Protein AF-A0A077M0P0-F1 (afdb_monomer_lite)

Structure (mmCIF, N/CA/C/O backbone):
data_AF-A0A077M0P0-F1
#
_entry.id   AF-A0A077M0P0-F1
#
loop_
_atom_site.group_PDB
_atom_site.id
_atom_site.type_symbol
_atom_site.label_atom_id
_atom_site.label_alt_id
_atom_site.label_comp_id
_atom_site.label_asym_id
_atom_site.label_entity_id
_atom_site.label_seq_id
_atom_site.pdbx_PDB_ins_code
_atom_site.Cartn_x
_atom_site.Cartn_y
_atom_site.Cartn_z
_atom_site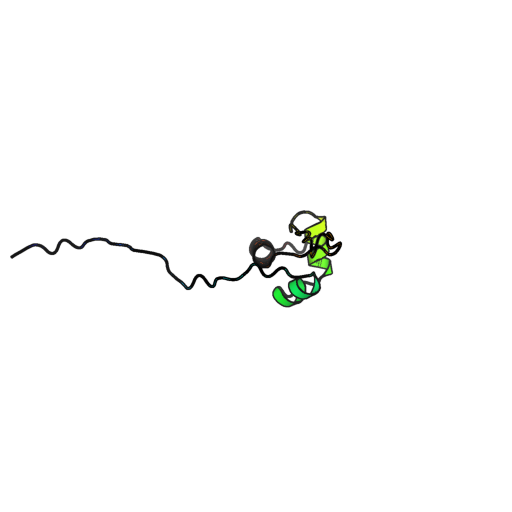.occupancy
_atom_site.B_iso_or_equiv
_atom_site.auth_seq_id
_atom_site.auth_comp_id
_atom_site.auth_asym_id
_atom_site.auth_atom_id
_atom_site.pdbx_PDB_model_num
ATOM 1 N N . MET A 1 1 ? 24.776 -52.296 23.700 1.00 49.50 1 MET A N 1
ATOM 2 C CA . MET A 1 1 ? 24.621 -52.268 22.232 1.00 49.50 1 MET A CA 1
ATOM 3 C C . MET A 1 1 ? 23.137 -52.140 21.935 1.00 49.50 1 MET A C 1
ATOM 5 O O . MET A 1 1 ? 22.425 -53.130 21.923 1.00 49.50 1 MET A O 1
ATOM 9 N N . THR A 1 2 ? 22.670 -50.904 21.805 1.00 50.31 2 THR A N 1
ATOM 10 C CA . THR A 1 2 ? 21.309 -50.540 21.392 1.00 50.31 2 THR A CA 1
ATOM 11 C C . THR A 1 2 ? 21.472 -49.559 20.233 1.00 50.31 2 THR A 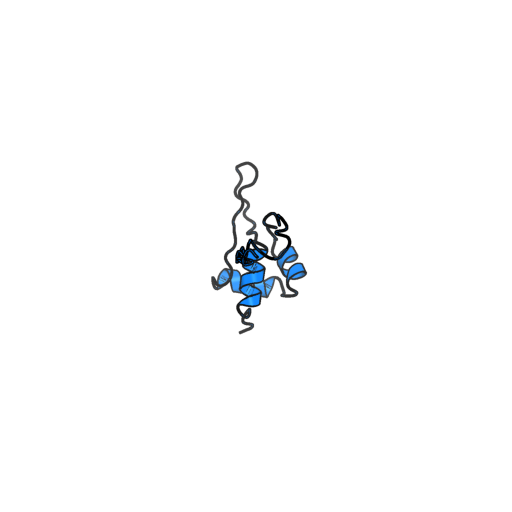C 1
ATOM 13 O O . THR A 1 2 ? 22.296 -48.646 20.339 1.00 50.31 2 THR A O 1
ATOM 16 N N . PRO A 1 3 ? 20.798 -49.777 19.093 1.00 56.50 3 PRO A N 1
ATOM 17 C CA . PRO A 1 3 ? 20.982 -48.941 17.923 1.00 56.50 3 PRO A CA 1
ATOM 18 C C . PRO A 1 3 ? 20.323 -47.586 18.176 1.00 56.50 3 PRO A C 1
ATOM 20 O O . PRO A 1 3 ? 19.159 -47.506 18.564 1.00 56.50 3 PRO A O 1
ATOM 23 N N . ASN A 1 4 ? 21.093 -46.522 17.960 1.00 53.59 4 ASN A N 1
ATOM 24 C CA . ASN A 1 4 ? 20.611 -45.149 17.932 1.00 53.59 4 ASN A CA 1
ATOM 25 C C . ASN A 1 4 ? 19.597 -44.993 16.788 1.00 53.59 4 ASN A C 1
ATOM 27 O O . ASN A 1 4 ? 19.963 -44.701 15.650 1.00 53.59 4 ASN A O 1
ATOM 31 N N . GLY A 1 5 ? 18.318 -45.205 17.095 1.00 55.19 5 GLY A N 1
ATOM 32 C CA . GLY A 1 5 ? 17.200 -44.797 16.257 1.00 55.19 5 GLY A CA 1
ATOM 33 C C . GLY A 1 5 ? 17.102 -43.278 16.286 1.00 55.19 5 GLY A C 1
ATOM 34 O O . GLY A 1 5 ? 16.487 -42.707 17.180 1.00 55.19 5 GLY A O 1
ATOM 35 N N . ARG A 1 6 ? 17.764 -42.628 15.326 1.00 53.91 6 ARG A N 1
ATOM 36 C CA . ARG A 1 6 ? 17.611 -41.203 15.022 1.00 53.91 6 ARG A CA 1
ATOM 37 C C . ARG A 1 6 ? 16.141 -40.953 14.674 1.00 53.91 6 ARG A C 1
ATOM 39 O O . ARG A 1 6 ? 15.715 -41.214 13.552 1.00 53.91 6 ARG A O 1
ATOM 46 N N . ALA A 1 7 ? 15.374 -40.470 15.645 1.00 55.19 7 ALA A N 1
ATOM 47 C CA . ALA A 1 7 ? 14.092 -39.846 15.385 1.00 55.19 7 ALA A CA 1
ATOM 48 C C . ALA A 1 7 ? 14.356 -38.588 14.549 1.00 55.19 7 ALA A C 1
ATOM 50 O O . ALA A 1 7 ? 14.986 -37.629 14.992 1.00 55.19 7 ALA A O 1
ATOM 51 N N . ILE A 1 8 ? 13.924 -38.647 13.297 1.00 59.44 8 ILE A N 1
ATOM 52 C CA . ILE A 1 8 ? 13.747 -37.511 12.399 1.00 59.44 8 ILE A CA 1
ATOM 53 C C . ILE A 1 8 ? 12.579 -36.651 12.899 1.00 59.44 8 ILE A C 1
ATOM 55 O O . ILE A 1 8 ? 11.538 -36.572 12.258 1.00 59.44 8 ILE A O 1
ATOM 59 N N . GLU A 1 9 ? 12.722 -36.002 14.050 1.00 48.88 9 GLU A N 1
ATOM 60 C CA . GLU A 1 9 ? 11.823 -34.902 14.403 1.00 48.88 9 GLU A CA 1
ATOM 61 C C . GLU A 1 9 ? 12.360 -33.621 13.774 1.00 48.88 9 GLU A C 1
ATOM 63 O O . GLU A 1 9 ? 13.017 -32.782 14.388 1.00 48.88 9 GLU A O 1
ATOM 68 N N . THR A 1 10 ? 12.076 -33.499 12.478 1.00 55.47 10 THR A N 1
ATOM 69 C CA . THR A 1 10 ? 11.936 -32.218 11.794 1.00 55.47 10 THR A CA 1
ATOM 70 C C . THR A 1 10 ? 10.782 -31.471 12.462 1.00 55.47 10 THR A C 1
ATOM 72 O O . THR A 1 10 ? 9.649 -31.502 11.989 1.00 55.47 10 THR A O 1
ATOM 75 N N . LEU A 1 11 ? 11.056 -30.837 13.601 1.00 53.84 11 LEU A N 1
ATOM 76 C CA . LEU A 1 11 ? 10.090 -30.014 14.309 1.00 53.84 11 LEU A CA 1
ATOM 77 C C . LEU A 1 11 ? 10.432 -28.532 14.105 1.00 53.84 11 LEU A C 1
ATOM 79 O O . LEU A 1 11 ? 11.252 -27.948 14.802 1.00 53.84 11 LEU A O 1
ATOM 83 N N . VAL A 1 12 ? 9.721 -27.979 13.120 1.00 53.62 12 VAL A N 1
ATOM 84 C CA . VAL A 1 12 ? 8.998 -26.702 13.195 1.00 53.62 12 VAL A CA 1
ATOM 85 C C . VAL A 1 12 ? 9.807 -25.407 13.026 1.00 53.62 12 VAL A C 1
ATOM 87 O O . VAL A 1 12 ? 10.369 -24.844 13.953 1.00 53.62 12 VAL A O 1
ATOM 90 N N . VAL A 1 13 ? 9.703 -24.904 11.792 1.00 51.97 13 VAL A N 1
ATOM 91 C CA . VAL A 1 13 ? 9.444 -23.500 11.429 1.00 51.97 13 VAL A CA 1
ATOM 92 C C . VAL A 1 13 ? 10.424 -22.469 11.994 1.00 51.97 13 VAL A C 1
ATOM 94 O O . VAL A 1 13 ? 10.236 -21.836 13.028 1.00 51.97 13 VAL A O 1
ATOM 97 N N . ASP A 1 14 ? 11.450 -22.276 11.177 1.00 44.50 14 ASP A N 1
ATOM 98 C CA . ASP A 1 14 ? 12.201 -21.051 10.955 1.00 44.50 14 ASP A CA 1
ATOM 99 C C . ASP A 1 14 ? 11.391 -19.754 11.194 1.00 44.50 14 ASP A C 1
ATOM 101 O O . ASP A 1 14 ? 10.333 -19.536 10.609 1.00 44.50 14 ASP A O 1
ATOM 105 N N . ARG A 1 15 ? 12.011 -18.875 11.990 1.00 48.78 15 ARG A N 1
ATOM 106 C CA . ARG A 1 15 ? 11.871 -17.411 12.045 1.00 48.78 15 ARG A CA 1
ATOM 107 C C . ARG A 1 15 ? 10.574 -16.822 12.590 1.00 48.78 15 ARG A C 1
ATOM 109 O O . ARG A 1 15 ? 9.591 -16.669 11.885 1.00 48.78 15 ARG A O 1
ATOM 116 N N . CYS A 1 16 ? 10.700 -16.306 13.818 1.00 41.09 16 CYS A N 1
ATOM 117 C CA . CYS A 1 16 ? 10.233 -14.975 14.218 1.00 41.09 16 CYS A CA 1
ATOM 118 C C . CYS A 1 16 ? 8.961 -14.528 13.482 1.00 41.09 16 CYS A C 1
ATOM 120 O O . CYS A 1 16 ? 8.995 -13.608 12.663 1.00 41.09 16 CYS A O 1
ATOM 122 N N . THR A 1 17 ? 7.841 -15.196 13.758 1.00 49.62 17 THR A N 1
ATOM 123 C CA . THR A 1 17 ? 6.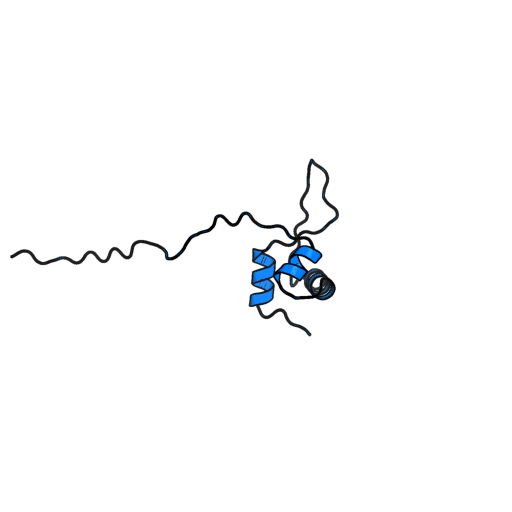520 -14.683 13.408 1.00 49.62 17 THR A CA 1
ATOM 124 C C . THR A 1 17 ? 6.290 -13.465 14.291 1.00 49.62 17 THR A C 1
ATOM 126 O O . THR A 1 17 ? 5.660 -13.541 15.346 1.00 49.62 17 THR A O 1
ATOM 129 N N . VAL A 1 18 ? 6.889 -12.338 13.904 1.00 55.72 18 VAL A N 1
ATOM 130 C CA . VAL A 1 18 ? 6.494 -11.026 14.391 1.00 55.72 18 VAL A CA 1
ATOM 131 C C . VAL A 1 18 ? 4.991 -10.993 14.181 1.00 55.72 18 VAL A C 1
ATOM 133 O O . VAL A 1 18 ? 4.519 -11.164 13.057 1.00 55.72 18 VAL A O 1
ATOM 136 N N . LEU A 1 19 ? 4.240 -10.840 15.269 1.00 47.41 19 LEU A N 1
ATOM 137 C CA . LEU A 1 19 ? 2.837 -10.457 15.230 1.00 47.41 19 LEU A CA 1
ATOM 138 C C . LEU A 1 19 ? 2.787 -9.044 14.630 1.00 47.41 19 LEU A C 1
ATOM 140 O O . LEU A 1 19 ? 2.581 -8.062 15.337 1.00 47.41 19 LEU A O 1
ATOM 144 N N . MET A 1 20 ? 3.091 -8.925 13.338 1.00 50.78 20 MET A N 1
ATOM 145 C CA . MET A 1 20 ? 2.896 -7.724 12.555 1.00 50.78 20 MET A CA 1
ATOM 146 C C . MET A 1 20 ? 1.390 -7.574 12.513 1.00 50.78 20 MET A C 1
ATOM 148 O O . MET A 1 20 ? 0.695 -8.248 11.756 1.00 50.78 20 MET A O 1
ATOM 152 N N . GLN A 1 21 ? 0.871 -6.761 13.431 1.00 53.56 21 GLN A N 1
ATOM 153 C CA . GLN A 1 21 ? -0.495 -6.302 13.308 1.00 53.56 21 GLN A CA 1
ATOM 154 C C . GLN A 1 21 ? -0.627 -5.715 11.903 1.00 53.56 21 GLN A C 1
ATOM 156 O O . GLN A 1 21 ? 0.297 -5.011 11.488 1.00 53.56 21 GLN A O 1
ATOM 161 N N . PRO A 1 22 ? -1.703 -6.030 11.165 1.00 57.28 22 PRO A N 1
ATOM 162 C CA . PRO A 1 22 ? -1.888 -5.519 9.817 1.00 57.28 22 PRO A CA 1
ATOM 163 C C . PRO A 1 22 ? -1.793 -3.994 9.867 1.00 57.28 22 PRO A C 1
ATOM 165 O O . PRO A 1 22 ? -2.657 -3.313 10.423 1.00 57.28 22 PRO A O 1
ATOM 168 N N . ILE A 1 23 ? -0.667 -3.463 9.383 1.00 71.12 23 ILE A N 1
ATOM 169 C CA . ILE A 1 23 ? -0.442 -2.026 9.338 1.00 71.12 23 ILE A CA 1
ATOM 170 C C . ILE A 1 23 ? -1.214 -1.552 8.119 1.00 71.12 23 ILE A C 1
ATOM 172 O O . ILE A 1 23 ? -0.761 -1.673 6.981 1.00 71.12 23 ILE A O 1
ATOM 176 N N . SER A 1 24 ? -2.411 -1.044 8.374 1.00 74.19 24 SER A N 1
ATOM 177 C CA . SER A 1 24 ? -3.205 -0.354 7.374 1.00 74.19 24 SER A CA 1
ATOM 178 C C . SER A 1 24 ? -2.580 1.016 7.108 1.00 74.19 24 SER A C 1
ATOM 180 O O . SER A 1 24 ? -2.569 1.888 7.977 1.00 74.19 24 SER A O 1
ATOM 182 N N . LEU A 1 25 ? -2.042 1.198 5.906 1.00 78.62 25 LEU A N 1
ATOM 183 C CA . LEU A 1 25 ? -1.391 2.424 5.462 1.00 78.62 25 LEU A CA 1
ATOM 184 C C . LEU A 1 25 ? -2.327 3.226 4.559 1.00 78.62 25 LEU A C 1
ATOM 186 O O . LEU A 1 25 ? -2.977 2.682 3.668 1.00 78.62 25 LEU A O 1
ATOM 190 N N . ASP A 1 26 ? -2.372 4.541 4.740 1.00 82.56 26 ASP A N 1
ATOM 191 C CA . ASP A 1 26 ? -2.904 5.428 3.710 1.00 82.56 26 ASP A CA 1
ATOM 192 C C . ASP A 1 26 ? -1.930 5.514 2.517 1.00 82.56 26 ASP A C 1
ATOM 194 O O . ASP A 1 26 ? -0.812 4.997 2.562 1.00 82.56 26 ASP A O 1
ATOM 198 N N . TYR A 1 27 ? -2.324 6.189 1.436 1.00 82.00 27 TYR A N 1
ATOM 199 C CA . TYR A 1 27 ? -1.480 6.298 0.242 1.00 82.00 27 TYR A CA 1
ATOM 200 C C . TYR A 1 27 ? -0.098 6.920 0.499 1.00 82.00 27 TYR A C 1
ATOM 202 O O . TYR A 1 27 ? 0.865 6.515 -0.152 1.00 82.00 27 TYR A O 1
ATOM 210 N N . ASN A 1 28 ? 0.030 7.870 1.432 1.00 82.00 28 ASN A N 1
ATOM 211 C CA . ASN A 1 28 ? 1.327 8.457 1.766 1.00 82.00 28 ASN A CA 1
ATOM 212 C C . ASN A 1 28 ? 2.173 7.473 2.577 1.00 82.00 28 ASN A C 1
ATOM 214 O O . ASN A 1 28 ? 3.359 7.319 2.291 1.00 82.00 28 ASN A O 1
ATOM 218 N N . GLY A 1 29 ? 1.565 6.760 3.530 1.00 82.88 29 GLY A N 1
ATOM 219 C CA . GLY A 1 29 ? 2.232 5.678 4.258 1.00 82.88 29 GLY A CA 1
ATOM 220 C C . GLY A 1 29 ? 2.720 4.564 3.327 1.00 82.88 29 GLY A C 1
ATOM 221 O O . GLY A 1 29 ? 3.865 4.127 3.420 1.00 82.88 29 GLY A O 1
ATOM 222 N N . ALA A 1 30 ? 1.887 4.158 2.368 1.00 83.81 30 ALA A N 1
ATOM 223 C CA . ALA A 1 30 ? 2.219 3.149 1.366 1.00 83.81 30 ALA A CA 1
ATOM 224 C C . ALA A 1 30 ? 3.343 3.618 0.422 1.00 83.81 30 ALA A C 1
ATOM 226 O O . ALA A 1 30 ? 4.231 2.839 0.065 1.00 83.81 30 ALA A O 1
ATOM 227 N N . SER A 1 31 ? 3.337 4.904 0.063 1.00 84.62 31 SER A N 1
ATOM 228 C CA . SER A 1 31 ? 4.393 5.529 -0.735 1.00 84.62 31 SER A CA 1
ATOM 229 C C . SER A 1 31 ? 5.731 5.534 0.004 1.00 84.62 31 SER A C 1
ATOM 231 O O . SER A 1 31 ? 6.732 5.074 -0.539 1.00 84.62 31 SER A O 1
ATOM 233 N N . ALA A 1 32 ? 5.743 5.948 1.274 1.00 81.94 32 ALA A N 1
ATOM 234 C CA . ALA A 1 32 ? 6.945 5.925 2.105 1.00 81.94 32 ALA A CA 1
ATOM 235 C C . ALA A 1 32 ? 7.484 4.500 2.328 1.00 81.94 32 ALA A C 1
ATOM 237 O O . ALA A 1 32 ? 8.694 4.298 2.377 1.00 81.94 32 ALA A O 1
ATOM 238 N N . ALA A 1 33 ? 6.594 3.511 2.437 1.00 82.50 33 ALA A N 1
ATOM 239 C CA . ALA A 1 33 ? 6.959 2.118 2.675 1.00 82.50 33 ALA A CA 1
ATOM 240 C C . ALA A 1 33 ? 7.575 1.411 1.457 1.00 82.50 33 ALA A C 1
ATOM 242 O O . ALA A 1 33 ? 8.394 0.509 1.624 1.00 82.50 33 ALA A O 1
ATOM 243 N N . THR A 1 34 ? 7.159 1.778 0.244 1.00 82.06 34 THR A N 1
ATOM 244 C CA . THR A 1 34 ? 7.554 1.075 -0.991 1.00 82.06 34 THR A CA 1
ATOM 245 C C . THR A 1 34 ? 8.473 1.882 -1.895 1.00 82.06 34 THR A C 1
ATOM 247 O O . THR A 1 34 ? 9.099 1.312 -2.783 1.00 82.06 34 THR A O 1
ATOM 250 N N . GLY A 1 35 ? 8.546 3.199 -1.697 1.00 83.56 35 GLY A N 1
ATOM 251 C CA . GLY A 1 35 ? 9.244 4.123 -2.588 1.00 83.56 35 GLY A CA 1
ATOM 252 C C . GLY A 1 35 ? 8.452 4.503 -3.845 1.00 83.56 35 GLY A C 1
ATOM 253 O O . GLY A 1 35 ? 8.863 5.421 -4.551 1.00 83.56 35 GLY A O 1
ATOM 254 N N . TYR A 1 36 ? 7.305 3.867 -4.123 1.00 84.56 36 TYR A N 1
ATOM 255 C CA . TYR A 1 36 ? 6.437 4.255 -5.239 1.00 84.56 36 TYR A CA 1
ATOM 256 C C . TYR A 1 36 ? 5.666 5.534 -4.925 1.00 84.56 36 TYR A C 1
ATOM 258 O O . TYR A 1 36 ? 5.251 5.768 -3.791 1.00 84.56 36 TYR A O 1
ATOM 266 N N . SER A 1 37 ? 5.402 6.359 -5.938 1.00 86.69 37 SER A N 1
ATOM 267 C CA . SER A 1 37 ? 4.567 7.551 -5.762 1.00 86.69 37 SER A CA 1
ATOM 268 C C . SER A 1 37 ? 3.115 7.178 -5.444 1.00 86.69 37 SER A C 1
ATOM 270 O O . SER A 1 37 ? 2.574 6.207 -5.978 1.00 86.69 37 SER A O 1
ATOM 272 N N . ALA A 1 38 ? 2.440 8.003 -4.638 1.00 85.00 38 ALA A N 1
ATOM 273 C CA . ALA A 1 38 ? 1.028 7.814 -4.296 1.00 85.00 38 ALA A CA 1
ATOM 274 C C . ALA A 1 38 ? 0.111 7.698 -5.533 1.00 85.00 38 ALA A C 1
ATOM 276 O O . ALA A 1 38 ? -0.909 7.011 -5.482 1.00 85.00 38 ALA A O 1
ATOM 277 N N . ASP A 1 39 ? 0.463 8.337 -6.652 1.00 86.38 39 ASP A N 1
ATOM 278 C CA . ASP A 1 39 ? -0.264 8.227 -7.921 1.00 86.38 39 ASP A CA 1
ATOM 279 C C . ASP A 1 39 ? -0.125 6.849 -8.583 1.00 86.38 39 ASP A C 1
ATOM 281 O O . ASP A 1 39 ? -1.114 6.334 -9.105 1.00 86.38 39 ASP A O 1
ATOM 285 N N . VAL A 1 40 ? 1.049 6.210 -8.500 1.00 87.00 40 VAL A N 1
ATOM 286 C CA . VAL A 1 40 ? 1.261 4.831 -8.985 1.00 87.00 40 VAL A CA 1
ATOM 287 C C . VAL A 1 40 ? 0.401 3.866 -8.175 1.00 87.00 40 VAL A C 1
ATOM 289 O O . VAL A 1 40 ? -0.332 3.056 -8.738 1.00 87.00 40 VAL A O 1
ATOM 292 N N . ILE A 1 41 ? 0.405 4.027 -6.853 1.00 86.06 41 ILE A N 1
ATOM 293 C CA . ILE A 1 41 ? -0.406 3.220 -5.937 1.00 86.06 41 ILE A CA 1
ATOM 294 C C . ILE A 1 41 ? -1.903 3.443 -6.210 1.00 86.06 41 ILE A C 1
ATOM 296 O O . ILE A 1 41 ? -2.669 2.486 -6.312 1.00 86.06 41 ILE A O 1
ATOM 300 N N . ARG A 1 42 ? -2.341 4.694 -6.418 1.00 86.88 42 ARG A N 1
ATOM 301 C CA . ARG A 1 42 ? -3.727 4.998 -6.821 1.00 86.88 42 ARG A CA 1
ATOM 302 C C . ARG A 1 42 ? -4.092 4.377 -8.168 1.00 86.88 42 ARG A C 1
ATOM 304 O O . ARG A 1 42 ? -5.227 3.927 -8.325 1.00 86.88 42 ARG A O 1
ATOM 311 N N . ARG A 1 43 ? -3.172 4.350 -9.136 1.00 87.12 43 ARG A N 1
ATOM 312 C CA . ARG A 1 43 ? -3.391 3.715 -10.442 1.00 87.12 43 ARG A CA 1
ATOM 313 C C . ARG A 1 43 ? -3.538 2.203 -10.300 1.00 87.12 43 ARG A C 1
ATOM 315 O O . ARG A 1 43 ? -4.482 1.671 -10.867 1.00 87.12 43 ARG A O 1
ATOM 322 N N . ALA A 1 44 ? -2.702 1.555 -9.490 1.00 87.00 44 ALA A N 1
ATOM 323 C CA . ALA A 1 44 ? -2.812 0.128 -9.187 1.00 87.00 44 ALA A CA 1
ATOM 324 C C . ALA A 1 44 ? -4.148 -0.218 -8.511 1.00 87.00 44 ALA A C 1
ATOM 326 O O . ALA A 1 44 ? -4.819 -1.166 -8.908 1.00 87.00 44 ALA A O 1
ATOM 327 N N . VAL A 1 45 ? -4.599 0.610 -7.560 1.00 87.38 45 VAL A N 1
ATOM 328 C CA . VAL A 1 45 ? -5.925 0.448 -6.941 1.00 87.38 45 VAL A CA 1
ATOM 329 C C . VAL A 1 45 ? -7.049 0.584 -7.967 1.00 87.38 45 VAL A C 1
ATOM 331 O O . VAL A 1 45 ? -7.977 -0.219 -7.983 1.00 87.38 45 VAL A O 1
ATOM 334 N N . ARG A 1 46 ? -6.979 1.587 -8.850 1.00 85.81 46 ARG A N 1
ATOM 335 C CA . ARG A 1 46 ? -7.989 1.789 -9.904 1.00 85.81 46 ARG A CA 1
ATOM 336 C C . ARG A 1 46 ? -7.975 0.693 -10.968 1.00 85.81 46 ARG A C 1
ATOM 338 O O . ARG A 1 46 ? -9.028 0.395 -11.518 1.00 85.81 46 ARG A O 1
ATOM 345 N N . ALA A 1 47 ? -6.806 0.131 -11.263 1.00 86.38 47 ALA A N 1
ATOM 346 C CA . ALA A 1 47 ? -6.644 -0.990 -12.183 1.00 86.38 47 ALA A CA 1
ATOM 347 C C . ALA A 1 47 ? -7.150 -2.317 -11.589 1.00 86.38 47 ALA A C 1
ATOM 349 O O . ALA A 1 47 ? -7.412 -3.252 -12.338 1.00 86.38 47 ALA A O 1
ATOM 350 N N . GLY A 1 48 ? -7.329 -2.385 -10.264 1.00 84.31 48 GLY A N 1
ATOM 351 C CA . GLY A 1 48 ? -7.708 -3.604 -9.550 1.00 84.31 48 GLY A CA 1
ATOM 352 C C . GLY A 1 48 ? -6.522 -4.503 -9.190 1.00 84.31 48 GLY A C 1
ATOM 353 O O . GLY A 1 48 ? -6.733 -5.578 -8.638 1.00 84.31 48 GLY A O 1
ATOM 354 N N . ASP A 1 49 ? -5.291 -4.057 -9.456 1.00 85.69 49 ASP A N 1
ATOM 355 C CA . ASP A 1 49 ? -4.056 -4.782 -9.126 1.00 85.69 49 ASP A CA 1
ATOM 356 C C . ASP A 1 49 ? -3.712 -4.707 -7.632 1.00 85.69 49 ASP A C 1
ATOM 358 O O . ASP A 1 49 ? -2.957 -5.534 -7.123 1.00 85.69 49 ASP A O 1
ATOM 362 N N . LEU A 1 50 ? -4.247 -3.701 -6.933 1.00 85.25 50 LEU A N 1
ATOM 363 C CA . LEU A 1 50 ? -4.074 -3.507 -5.498 1.00 85.25 50 LEU A CA 1
ATOM 364 C C . LEU A 1 50 ? -5.440 -3.363 -4.826 1.00 85.25 50 LEU A C 1
ATOM 366 O O . LEU A 1 50 ? -6.225 -2.492 -5.199 1.00 85.25 50 LEU A O 1
ATOM 370 N N . ILE A 1 51 ? -5.718 -4.192 -3.820 1.00 84.44 51 ILE A N 1
ATOM 371 C CA . ILE A 1 51 ? -7.027 -4.230 -3.159 1.00 84.44 51 ILE A CA 1
ATOM 372 C C . ILE A 1 51 ? -7.023 -3.301 -1.931 1.00 84.44 51 ILE A C 1
ATOM 374 O O . ILE A 1 51 ? -6.388 -3.622 -0.923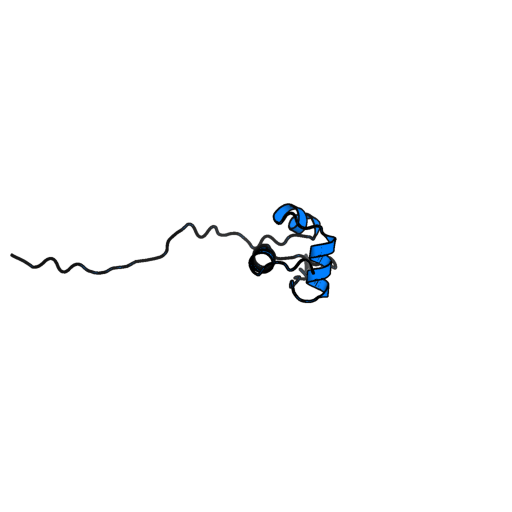 1.00 84.44 51 ILE A O 1
ATOM 378 N N . PRO A 1 52 ? -7.732 -2.154 -1.957 1.00 85.75 52 PRO A N 1
ATOM 379 C CA . PRO A 1 52 ? -7.882 -1.315 -0.778 1.00 85.75 52 PRO A CA 1
ATOM 380 C C . PRO A 1 52 ? -8.917 -1.911 0.181 1.00 85.75 52 PRO A C 1
ATOM 382 O O . PRO A 1 52 ? -9.911 -2.515 -0.229 1.00 85.75 52 PRO A O 1
ATOM 385 N N . ARG A 1 53 ? -8.737 -1.660 1.475 1.00 83.00 53 ARG A N 1
ATOM 386 C CA . ARG A 1 53 ? -9.752 -1.896 2.501 1.00 83.00 53 ARG A CA 1
ATOM 387 C C . ARG A 1 53 ? -10.379 -0.578 2.922 1.00 83.00 53 ARG A C 1
ATOM 389 O O . ARG A 1 53 ? -9.716 0.447 3.058 1.00 83.00 53 ARG A O 1
ATOM 396 N N . TYR A 1 54 ? -11.681 -0.625 3.162 1.00 77.06 54 TYR A N 1
ATOM 397 C CA . TYR A 1 54 ? -12.429 0.483 3.735 1.00 77.06 54 TYR A CA 1
ATOM 398 C C . TYR A 1 54 ? -12.700 0.144 5.191 1.00 77.06 54 TYR A C 1
ATOM 400 O O . TYR A 1 54 ? -13.544 -0.696 5.504 1.00 77.06 54 TYR A O 1
ATOM 408 N N . VAL A 1 55 ? -11.930 0.753 6.085 1.00 73.06 55 VAL A N 1
ATOM 409 C CA . VAL A 1 55 ? -12.119 0.561 7.521 1.00 73.06 55 VAL A CA 1
ATOM 410 C C . VAL A 1 55 ? -13.264 1.440 8.005 1.00 73.06 55 VAL A C 1
ATOM 412 O O . VAL A 1 55 ? -13.371 2.610 7.639 1.00 73.06 55 VAL A O 1
ATOM 415 N N . SER A 1 56 ? -14.138 0.875 8.831 1.00 70.12 56 SER A N 1
ATOM 416 C CA . SER A 1 56 ? -15.129 1.657 9.569 1.00 70.12 56 SER A CA 1
ATOM 417 C C . SER A 1 56 ? -14.585 1.899 10.969 1.00 70.12 56 SER A C 1
ATOM 419 O O . SER A 1 56 ? -14.302 0.944 11.689 1.00 70.12 56 SER A O 1
ATOM 421 N N . VAL A 1 57 ? -14.406 3.164 11.339 1.00 67.75 57 VAL A N 1
ATOM 422 C CA . VAL A 1 57 ? -13.950 3.562 12.674 1.00 67.75 57 VAL A CA 1
ATOM 423 C C . VAL A 1 57 ? -15.155 4.153 13.391 1.00 67.75 57 VAL A C 1
ATOM 425 O O . VAL A 1 57 ? -15.767 5.091 12.886 1.00 67.75 57 VAL A O 1
ATOM 428 N N . ASP A 1 58 ? -15.513 3.584 14.543 1.00 65.56 58 ASP A N 1
ATOM 429 C CA . ASP A 1 58 ? -16.598 4.095 15.395 1.00 65.56 58 ASP A CA 1
ATOM 430 C C . ASP A 1 58 ? -17.959 4.203 14.665 1.00 65.56 58 ASP A C 1
ATOM 432 O O . ASP A 1 58 ? -18.614 5.244 14.621 1.00 65.56 58 ASP A O 1
ATOM 436 N N . GLY A 1 59 ? -18.336 3.134 13.950 1.00 72.62 59 GLY A N 1
ATOM 437 C CA . GLY A 1 59 ? -19.587 3.071 13.180 1.00 72.62 59 GLY A CA 1
ATOM 438 C C . GLY A 1 59 ? -19.645 3.988 11.951 1.00 72.62 59 GLY A C 1
ATOM 439 O O . GLY A 1 59 ? -20.627 3.957 11.211 1.00 72.62 59 GLY A O 1
ATOM 440 N N . LYS A 1 60 ? -18.595 4.775 11.688 1.00 62.22 60 LYS A N 1
ATOM 441 C CA . LYS A 1 60 ? -18.460 5.612 10.495 1.00 62.22 60 LYS A CA 1
ATOM 442 C C . LYS A 1 60 ? -17.517 4.934 9.515 1.00 62.22 60 LYS A C 1
ATOM 444 O O . LYS A 1 60 ? -16.332 4.751 9.794 1.00 62.22 60 LYS A O 1
ATOM 449 N N . THR A 1 61 ? -18.037 4.568 8.348 1.00 65.50 61 THR A N 1
ATOM 450 C CA . THR A 1 61 ? -17.198 4.094 7.247 1.00 65.50 61 THR A CA 1
ATOM 451 C C . THR A 1 61 ? -16.238 5.205 6.854 1.00 65.50 61 THR A C 1
ATOM 453 O O . THR A 1 61 ? -16.661 6.283 6.434 1.00 65.50 61 THR A O 1
ATOM 456 N N . SER A 1 62 ? -14.939 4.961 7.022 1.00 66.06 62 SER A N 1
ATOM 457 C CA . SER A 1 62 ? -13.929 5.895 6.555 1.00 66.06 62 SER A CA 1
ATOM 458 C C . SER A 1 62 ? -13.996 5.937 5.036 1.00 66.06 62 SER A C 1
ATOM 460 O O . SER A 1 62 ? -13.862 4.919 4.358 1.00 66.06 62 SER A O 1
ATOM 462 N N . THR A 1 63 ? -14.177 7.133 4.487 1.00 68.88 63 THR A N 1
ATOM 463 C CA . THR A 1 63 ? -14.090 7.382 3.045 1.00 68.88 63 THR A CA 1
ATOM 464 C C . THR A 1 63 ? -12.665 7.243 2.519 1.00 68.88 63 THR A C 1
ATOM 466 O O . THR A 1 63 ? -12.461 7.230 1.306 1.00 68.88 63 THR A O 1
ATOM 469 N N . LYS A 1 64 ? -11.668 7.152 3.408 1.00 72.44 64 LYS A N 1
ATOM 470 C CA . LYS A 1 64 ? -10.271 6.979 3.022 1.00 72.44 64 LYS A CA 1
ATOM 471 C C . LYS A 1 64 ? -9.958 5.487 2.875 1.00 72.44 64 LYS A C 1
ATOM 473 O O . LYS A 1 64 ? -10.008 4.778 3.882 1.00 72.44 64 LYS A O 1
ATOM 478 N N . PRO A 1 65 ? -9.622 5.015 1.662 1.00 77.19 65 PRO A N 1
ATOM 479 C CA . PRO A 1 65 ? -9.127 3.661 1.480 1.00 77.19 65 PRO A CA 1
ATOM 480 C C . PRO A 1 65 ? -7.784 3.521 2.197 1.00 77.19 65 PRO A C 1
ATOM 482 O O . PRO A 1 65 ? -6.908 4.380 2.067 1.00 77.19 65 PRO A O 1
ATOM 485 N N . VAL A 1 66 ? -7.635 2.434 2.940 1.00 83.62 66 VAL A N 1
ATOM 486 C CA . VAL A 1 66 ? -6.365 2.018 3.530 1.00 83.62 66 VAL A CA 1
ATOM 487 C C . VAL A 1 66 ? -5.876 0.772 2.811 1.00 83.62 66 VAL A C 1
ATOM 489 O O . VAL A 1 66 ? -6.667 -0.050 2.352 1.00 83.62 66 VAL A O 1
ATOM 492 N N . ILE A 1 67 ? -4.569 0.642 2.670 1.00 86.31 67 ILE A N 1
ATOM 493 C CA . ILE A 1 67 ? -3.923 -0.487 2.017 1.00 86.31 67 ILE A CA 1
ATOM 494 C C . ILE A 1 67 ? -3.207 -1.272 3.102 1.00 86.31 67 ILE A C 1
ATOM 496 O O . ILE A 1 67 ? -2.434 -0.708 3.874 1.00 86.31 67 ILE A O 1
ATOM 500 N N . GLU A 1 68 ? -3.460 -2.572 3.162 1.00 86.44 68 GLU A N 1
ATOM 501 C CA . GLU A 1 68 ? -2.723 -3.435 4.078 1.00 86.44 68 GLU A CA 1
ATOM 502 C C . GLU A 1 68 ? -1.272 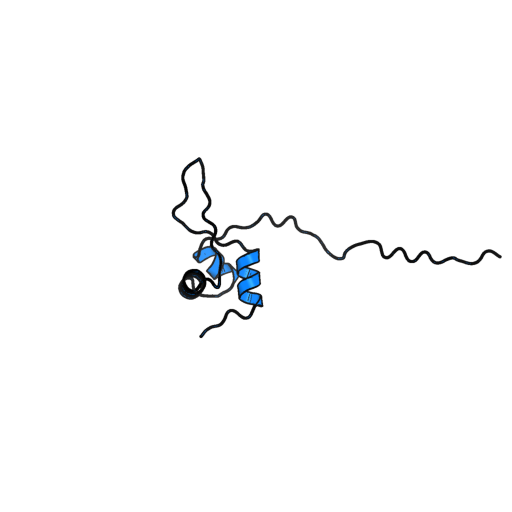-3.558 3.629 1.00 86.44 68 GLU A C 1
ATOM 504 O O . GLU A 1 68 ? -0.996 -3.765 2.444 1.00 86.44 68 GLU A O 1
ATOM 509 N N . TYR A 1 69 ? -0.344 -3.475 4.580 1.00 82.31 69 TYR A N 1
ATOM 510 C CA . TYR A 1 69 ? 1.082 -3.591 4.294 1.00 82.31 69 TYR A CA 1
ATOM 511 C C . TYR A 1 69 ? 1.443 -4.895 3.565 1.00 82.31 69 TYR A C 1
ATOM 513 O O . TYR A 1 69 ? 2.209 -4.861 2.605 1.00 82.31 69 TYR A O 1
ATOM 521 N N . ASP A 1 70 ? 0.862 -6.030 3.962 1.00 83.25 70 ASP A N 1
ATOM 522 C CA . ASP A 1 70 ? 1.102 -7.319 3.301 1.00 83.25 70 ASP A CA 1
ATOM 523 C C . ASP A 1 70 ? 0.624 -7.338 1.848 1.00 83.25 70 ASP A C 1
ATOM 525 O O . ASP A 1 70 ? 1.322 -7.848 0.973 1.00 83.25 70 ASP A O 1
ATOM 529 N N . GLU A 1 71 ? -0.541 -6.751 1.575 1.00 85.12 71 GLU A N 1
ATOM 530 C CA . GLU A 1 71 ? -1.089 -6.680 0.219 1.00 85.12 71 GLU A CA 1
ATOM 531 C C . GLU A 1 71 ? -0.260 -5.733 -0.653 1.00 85.12 71 GLU A C 1
ATOM 533 O O . GLU A 1 71 ? 0.066 -6.051 -1.797 1.00 85.12 71 GLU A O 1
ATOM 538 N N . LEU A 1 72 ? 0.172 -4.607 -0.083 1.00 85.62 72 LEU A N 1
ATOM 539 C CA . LEU A 1 72 ? 1.102 -3.687 -0.724 1.00 85.62 72 LEU A CA 1
ATOM 540 C C . LEU A 1 72 ? 2.424 -4.386 -1.067 1.00 85.62 72 LEU A C 1
ATOM 542 O O . LEU A 1 72 ? 2.899 -4.299 -2.198 1.00 85.62 72 LEU A O 1
ATOM 546 N N . LEU A 1 73 ? 3.006 -5.118 -0.117 1.00 85.50 73 LEU A N 1
ATOM 547 C CA . LEU A 1 73 ? 4.256 -5.846 -0.313 1.00 85.50 73 LEU A CA 1
ATOM 548 C C . LEU A 1 73 ? 4.096 -6.968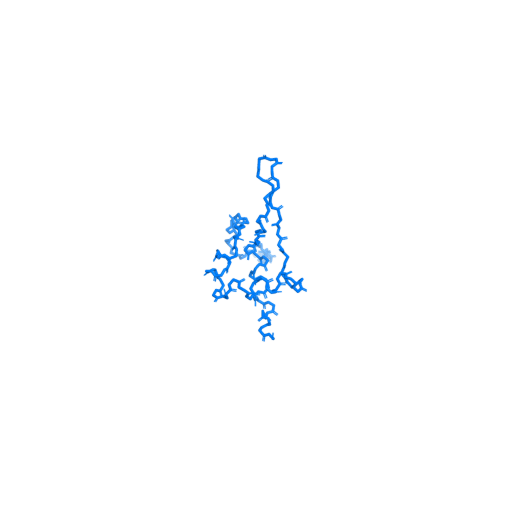 -1.344 1.00 85.50 73 LEU A C 1
ATOM 550 O O . LEU A 1 73 ? 4.994 -7.190 -2.158 1.00 85.50 73 LEU A O 1
ATOM 554 N N . ARG A 1 74 ? 2.957 -7.664 -1.332 1.00 85.94 74 ARG A N 1
ATOM 555 C CA . ARG A 1 74 ? 2.611 -8.684 -2.323 1.00 85.94 74 ARG A CA 1
ATOM 556 C C . ARG A 1 74 ? 2.544 -8.085 -3.722 1.00 85.94 74 ARG A C 1
ATOM 558 O O . ARG A 1 74 ? 3.148 -8.651 -4.630 1.00 85.94 74 ARG A O 1
ATOM 565 N N . TRP A 1 75 ? 1.864 -6.955 -3.885 1.00 86.88 75 TRP A N 1
ATOM 566 C CA . TRP A 1 75 ? 1.775 -6.246 -5.160 1.00 86.88 75 TRP A CA 1
ATOM 567 C C . TRP A 1 75 ? 3.157 -5.807 -5.666 1.00 86.88 75 TRP A C 1
ATOM 569 O O . TRP A 1 75 ? 3.495 -6.061 -6.821 1.00 86.88 75 TRP A O 1
ATOM 579 N N . VAL A 1 76 ? 4.010 -5.260 -4.791 1.00 86.06 76 VAL A N 1
ATOM 580 C CA . VAL A 1 76 ? 5.398 -4.912 -5.146 1.00 86.06 76 VAL A CA 1
ATOM 581 C C . VAL A 1 76 ? 6.188 -6.146 -5.590 1.00 86.06 76 VAL A C 1
ATOM 583 O O . VAL A 1 76 ? 6.822 -6.132 -6.646 1.00 86.06 76 VAL A O 1
ATOM 586 N N . ARG A 1 77 ? 6.117 -7.243 -4.824 1.00 84.12 77 ARG A N 1
ATOM 587 C CA . ARG A 1 77 ? 6.814 -8.505 -5.130 1.00 84.12 77 ARG A CA 1
ATOM 588 C C . ARG A 1 77 ? 6.310 -9.189 -6.397 1.00 84.12 77 ARG A C 1
ATOM 590 O O . ARG A 1 77 ? 7.093 -9.876 -7.045 1.00 84.12 77 ARG A O 1
ATOM 597 N N . ALA A 1 78 ? 5.043 -9.001 -6.757 1.00 83.50 78 ALA A N 1
ATOM 598 C CA . ALA A 1 78 ? 4.468 -9.503 -8.004 1.00 83.50 78 ALA A CA 1
ATOM 599 C C . ALA A 1 78 ? 5.031 -8.795 -9.253 1.00 83.50 78 ALA A C 1
ATOM 601 O O . ALA A 1 78 ? 4.667 -9.150 -10.371 1.00 83.50 78 ALA A O 1
ATOM 602 N N . GLY A 1 79 ? 5.939 -7.830 -9.068 1.00 74.25 79 GLY A N 1
ATOM 603 C CA . GLY A 1 79 ? 6.515 -7.030 -10.134 1.00 74.25 79 GLY A CA 1
ATOM 604 C C . GLY A 1 79 ? 5.576 -5.890 -10.467 1.00 74.25 79 GLY A C 1
ATOM 605 O O . GLY A 1 79 ? 5.056 -5.854 -11.582 1.00 74.25 79 GLY A O 1
ATOM 606 N N . ALA A 1 80 ? 5.341 -5.006 -9.481 1.00 62.97 80 ALA A N 1
ATOM 607 C CA . ALA A 1 80 ? 4.577 -3.770 -9.639 1.00 62.97 80 ALA A CA 1
ATOM 608 C C . ALA A 1 80 ? 4.921 -3.149 -10.995 1.00 62.97 80 ALA A C 1
ATOM 610 O O . ALA A 1 80 ? 6.020 -2.643 -11.224 1.00 62.97 80 ALA A O 1
ATOM 611 N N . THR A 1 81 ? 4.003 -3.337 -11.938 1.00 55.12 81 THR A N 1
ATOM 612 C CA . THR A 1 81 ? 4.285 -3.104 -13.343 1.00 55.12 81 THR A CA 1
ATOM 613 C C . THR A 1 81 ? 4.125 -1.611 -13.569 1.00 55.12 81 THR A C 1
ATOM 615 O O . THR A 1 81 ? 3.012 -1.112 -13.725 1.00 55.12 81 THR A O 1
ATOM 618 N N . GLU A 1 82 ? 5.240 -0.883 -13.577 1.00 50.00 82 GLU A N 1
ATOM 619 C CA . GLU A 1 82 ? 5.312 0.395 -14.281 1.00 50.00 82 GLU A CA 1
ATOM 620 C C . GLU A 1 82 ? 5.103 0.104 -15.776 1.00 50.00 82 GLU A C 1
ATOM 622 O O . GLU A 1 82 ? 6.038 -0.235 -16.499 1.00 50.00 82 GLU A O 1
ATOM 627 N N . ARG A 1 83 ? 3.842 0.142 -16.221 1.00 46.91 83 ARG A N 1
ATOM 628 C CA . ARG A 1 83 ? 3.458 0.167 -17.640 1.00 46.91 83 ARG A CA 1
ATOM 629 C C . ARG A 1 83 ? 2.837 1.501 -18.032 1.00 46.91 83 ARG A C 1
ATOM 631 O O . ARG A 1 83 ? 1.933 2.018 -17.320 1.00 46.91 83 ARG A O 1
#

pLDDT: mean 71.99, std 14.64, range [41.09, 87.38]

Radius of gyration: 20.48 Å; chains: 1; bounding box: 44×61×40 Å

Foldseek 3Di:
DDDPPPPPPPDDDDDDPPPPPFPFAFLVRLCVLQVDHSVLVVVCCVVVLFPWDFDADPNRTDPGTTGTPVSSVVSVVVPSDPD

Organism: NCBI:txid1194083

Secondary structure (DSSP, 8-state):
--------------S--------EE-HHHHHHHHS--HHHHHHHHHHTSS--B--EETTEEPSS-BEEHHHHHHHHHTT----

Sequence (83 aa):
MTPNGRAIETLVVDRCTVLMQPISLDYNGASAATGYSADVIRRAVRAGDLIPRYVSVDGKTSTKPVIEYDELLRWVRAGATER